Protein AF-A0A9D4DPP1-F1 (afdb_monomer)

Mean predicted aligned error: 16.01 Å

Solvent-accessible surface area (backbone atoms only — not comparable to full-atom values): 7751 Å² total; per-residue (Å²): 113,69,64,62,54,47,32,49,74,68,65,77,38,55,82,92,44,48,67,31,45,50,48,30,53,50,52,54,53,56,42,49,74,54,25,36,60,72,28,45,52,52,49,56,50,52,49,50,52,51,33,70,74,66,67,59,64,53,59,60,82,54,91,85,61,66,70,82,62,52,41,71,51,85,74,73,82,78,76,76,74,77,78,84,73,86,74,78,89,73,89,78,90,76,90,84,82,86,86,82,90,77,91,77,83,90,74,91,75,90,78,83,85,82,90,130

Sequence (116 aa):
MRLLNHLLSTNLLQRQEVEFYVAYTTMIFEFADIYEWSSVLGYDYHYRELQAEHNFKWGTFSPHMELQMLVPKRTKPVVTSAINQHHSVEDCRFSQPGGRVHLETIVVTDTLRCLC

Organism: Dreissena polymorpha (NCBI:txid45954)

pLDDT: mean 73.58, std 22.17, range [32.28, 95.75]

Foldseek 3Di:
DVVLVVCPVVVVADPVQSVLQVLQVVVLVVLVVFFDNVLSVVLVVVVVVVCVVVVDHHNDDDPPRDPVSTHTDPDDPPPPPPPPDPDDDDDDDDDDDDDDDDDDDDDDDDDDDDDD

Radius of gyration: 26.35 Å; Cα contacts (8 Å, |Δi|>4): 51; chains: 1; bounding box: 41×46×68 Å

Structure (mmCIF, N/CA/C/O backbone):
data_AF-A0A9D4DPP1-F1
#
_entry.id   AF-A0A9D4DPP1-F1
#
loop_
_atom_site.group_PDB
_atom_site.id
_atom_site.type_symbol
_atom_site.label_atom_id
_atom_site.label_alt_id
_atom_site.label_comp_id
_atom_site.label_asym_id
_atom_site.label_entity_id
_atom_site.label_seq_id
_atom_site.pdbx_PDB_ins_code
_atom_site.Cartn_x
_atom_site.Cartn_y
_atom_site.Cartn_z
_atom_site.occupancy
_atom_site.B_iso_or_equiv
_atom_site.auth_seq_id
_atom_site.auth_comp_id
_atom_site.auth_asym_id
_atom_site.auth_atom_id
_atom_site.pdbx_PDB_model_num
ATOM 1 N N . MET A 1 1 ? -14.780 -10.106 -2.329 1.00 60.84 1 MET A N 1
ATOM 2 C CA . MET A 1 1 ? -15.074 -9.614 -0.959 1.00 60.84 1 MET A CA 1
ATOM 3 C C . MET A 1 1 ? -14.927 -10.640 0.179 1.00 60.84 1 MET A C 1
ATOM 5 O O . MET A 1 1 ? -15.203 -10.288 1.317 1.00 60.84 1 MET A O 1
ATOM 9 N N . ARG A 1 2 ? -14.460 -11.883 -0.044 1.00 83.88 2 ARG A N 1
ATOM 10 C CA . ARG A 1 2 ? -14.314 -12.864 1.058 1.00 83.88 2 ARG A CA 1
ATOM 11 C C . ARG A 1 2 ? -13.234 -12.477 2.082 1.00 83.88 2 ARG A C 1
ATOM 13 O O . ARG A 1 2 ? -13.464 -12.634 3.271 1.00 83.88 2 ARG A O 1
ATOM 20 N N . LEU A 1 3 ? -12.112 -11.916 1.621 1.00 85.75 3 LEU A N 1
ATOM 21 C CA . LEU A 1 3 ? -11.009 -11.476 2.483 1.00 85.75 3 LEU A CA 1
ATOM 22 C C . LEU A 1 3 ? -11.415 -10.323 3.411 1.00 85.75 3 LEU A C 1
ATOM 24 O O . LEU A 1 3 ? -11.238 -10.428 4.614 1.00 85.75 3 LEU A O 1
ATOM 28 N N . LEU A 1 4 ? -12.032 -9.264 2.876 1.00 87.38 4 LEU A N 1
ATOM 29 C CA . LEU A 1 4 ? -12.496 -8.127 3.678 1.00 87.38 4 LEU A CA 1
ATOM 30 C C . LEU A 1 4 ? -13.487 -8.556 4.771 1.00 87.38 4 LEU A C 1
ATOM 32 O O . LEU A 1 4 ? -13.343 -8.174 5.928 1.00 87.38 4 LEU A O 1
ATOM 36 N N . ASN A 1 5 ? -14.461 -9.403 4.418 1.00 88.19 5 ASN A N 1
ATOM 37 C CA . ASN A 1 5 ? -15.408 -9.950 5.391 1.00 88.19 5 ASN A CA 1
ATOM 38 C C . ASN A 1 5 ? -14.708 -10.789 6.464 1.00 88.19 5 ASN A C 1
ATOM 40 O O . ASN A 1 5 ? -15.087 -10.717 7.630 1.00 88.19 5 ASN A O 1
ATOM 44 N N . HIS A 1 6 ? -13.682 -11.556 6.086 1.00 92.06 6 HIS A N 1
ATOM 45 C CA . HIS A 1 6 ? -12.880 -12.307 7.041 1.00 92.06 6 HIS A CA 1
ATOM 46 C C . HIS A 1 6 ? -12.156 -11.372 8.020 1.00 92.06 6 HIS A C 1
ATOM 48 O O . HIS A 1 6 ? -12.315 -11.550 9.223 1.00 92.06 6 HIS A O 1
ATOM 54 N N . LEU A 1 7 ? -11.472 -10.334 7.526 1.00 89.56 7 LEU A N 1
ATOM 55 C CA . LEU A 1 7 ? -10.755 -9.353 8.354 1.00 89.56 7 LEU A CA 1
ATOM 56 C 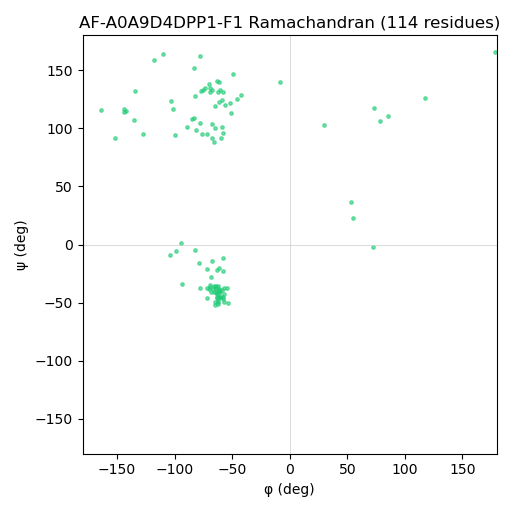C . LEU A 1 7 ? -11.673 -8.618 9.342 1.00 89.56 7 LEU A C 1
ATOM 58 O O . LEU A 1 7 ? -11.305 -8.408 10.496 1.00 89.56 7 LEU A O 1
ATOM 62 N N . LEU A 1 8 ? -12.889 -8.277 8.907 1.00 91.25 8 LEU A N 1
ATOM 63 C CA . LEU A 1 8 ? -13.909 -7.685 9.774 1.00 91.25 8 LEU A CA 1
ATOM 64 C C . LEU A 1 8 ? -14.418 -8.684 10.821 1.00 91.25 8 LEU A C 1
ATOM 66 O O . LEU A 1 8 ? -14.614 -8.319 11.976 1.00 91.25 8 LEU A O 1
ATOM 70 N N . SER A 1 9 ? -14.631 -9.945 10.434 1.00 93.31 9 SER A N 1
ATOM 71 C CA . SER A 1 9 ? -15.122 -10.984 11.351 1.00 93.31 9 SER A CA 1
ATOM 72 C C . SER A 1 9 ? -14.104 -11.372 12.426 1.00 93.31 9 SER A C 1
ATOM 74 O O . SER A 1 9 ? -14.495 -11.780 13.516 1.00 93.31 9 SER A O 1
ATOM 76 N N . THR A 1 10 ? -12.810 -11.225 12.136 1.00 93.38 10 THR A N 1
ATOM 77 C CA . THR A 1 10 ? -11.710 -11.525 13.061 1.00 93.38 10 THR A CA 1
ATOM 78 C C . THR A 1 10 ? -11.230 -10.303 13.845 1.00 93.38 10 THR A C 1
ATOM 80 O O . THR A 1 10 ? -10.308 -10.434 14.643 1.00 93.38 10 THR A O 1
ATOM 83 N N . ASN A 1 11 ? -11.849 -9.129 13.652 1.00 89.44 11 ASN A N 1
ATOM 84 C CA . ASN A 1 11 ? -11.421 -7.842 14.220 1.00 89.44 11 ASN A CA 1
ATOM 85 C C . ASN A 1 11 ? -9.964 -7.459 13.892 1.00 89.44 11 ASN A C 1
ATOM 87 O O . ASN A 1 11 ? -9.367 -6.650 14.598 1.00 89.44 11 ASN A O 1
ATOM 91 N N . LEU A 1 12 ? -9.400 -8.010 12.812 1.00 87.81 12 LEU A N 1
ATOM 92 C CA . LEU A 1 12 ? -8.088 -7.602 12.294 1.00 87.81 12 LEU A CA 1
ATOM 93 C C . LEU A 1 12 ? -8.166 -6.299 11.485 1.00 87.81 12 LEU A C 1
ATOM 95 O O . LEU A 1 12 ? -7.144 -5.677 11.223 1.00 87.81 12 LEU A O 1
ATOM 99 N N . LEU A 1 13 ? -9.373 -5.897 11.087 1.00 90.12 13 LEU A N 1
ATOM 100 C CA . LEU A 1 13 ? -9.663 -4.612 10.463 1.00 90.12 13 LEU A CA 1
ATOM 101 C C . LEU A 1 13 ? -10.908 -4.017 11.122 1.00 90.12 13 LEU A C 1
ATOM 103 O O . LEU A 1 13 ? -11.926 -4.704 11.254 1.00 90.12 13 LEU A O 1
ATOM 107 N N . GLN A 1 14 ? -10.862 -2.748 11.518 1.00 91.12 14 GLN A N 1
ATOM 108 C CA . GLN A 1 14 ? -12.030 -2.078 12.088 1.00 91.12 14 GLN A CA 1
ATOM 109 C C . GLN A 1 14 ? -12.941 -1.544 10.973 1.00 91.12 14 GLN A C 1
ATOM 111 O O . GLN A 1 14 ? -12.485 -1.185 9.890 1.00 91.12 14 GLN A O 1
ATOM 116 N N . ARG A 1 15 ? -14.255 -1.427 11.223 1.00 90.38 15 ARG A N 1
ATOM 117 C CA . ARG A 1 15 ? -15.206 -0.919 10.204 1.00 90.38 15 ARG A CA 1
ATOM 118 C C . ARG A 1 15 ? -14.841 0.469 9.681 1.00 90.38 15 ARG A C 1
ATOM 120 O O . ARG A 1 15 ? -14.990 0.728 8.495 1.00 90.38 15 ARG A O 1
ATOM 127 N N . GLN A 1 16 ? -14.346 1.332 10.563 1.00 91.94 16 GLN A N 1
ATOM 128 C CA . GLN A 1 16 ? -13.885 2.681 10.226 1.00 91.94 16 GLN A CA 1
ATOM 129 C C . GLN A 1 16 ? -12.628 2.699 9.345 1.00 91.94 16 GLN A C 1
ATOM 131 O O . GLN A 1 16 ? -12.301 3.727 8.765 1.00 91.94 16 GLN A O 1
ATOM 136 N N . GLU A 1 17 ? -11.936 1.565 9.225 1.00 89.81 17 GLU A N 1
ATOM 137 C CA . GLU A 1 17 ? -10.720 1.418 8.427 1.00 89.81 17 GLU A CA 1
ATOM 138 C C . GLU A 1 17 ? -10.974 0.800 7.054 1.00 89.81 17 GLU A C 1
ATOM 140 O O . GLU A 1 17 ? -10.062 0.733 6.235 1.00 89.81 17 GLU A O 1
ATOM 145 N N . VAL A 1 18 ? -12.205 0.363 6.776 1.00 92.31 18 VAL A N 1
ATOM 146 C CA . VAL A 1 18 ? -12.548 -0.330 5.527 1.00 92.31 18 VAL A CA 1
ATOM 147 C C . VAL A 1 18 ? -12.256 0.533 4.308 1.00 92.31 18 VAL A C 1
ATOM 149 O O . VAL A 1 18 ? -11.668 0.042 3.351 1.00 92.31 18 VAL A O 1
ATOM 152 N N . GLU A 1 19 ? -12.636 1.808 4.342 1.00 92.62 19 GLU A N 1
ATOM 153 C CA . GLU A 1 19 ? -12.396 2.734 3.232 1.00 92.62 19 GLU A CA 1
ATOM 154 C C . GLU A 1 19 ? -10.895 2.895 2.956 1.00 92.62 19 GLU A C 1
ATOM 156 O O . GLU A 1 19 ? -10.447 2.767 1.818 1.00 92.62 19 GLU A O 1
ATOM 161 N N . PHE A 1 20 ? -10.106 3.065 4.017 1.00 93.00 20 PHE A N 1
ATOM 162 C CA . PHE A 1 20 ? -8.652 3.179 3.948 1.00 93.00 20 PHE A CA 1
ATOM 163 C C . PHE A 1 20 ? -7.998 1.895 3.425 1.00 93.00 20 PHE A C 1
ATOM 165 O O . PHE A 1 20 ? -7.084 1.944 2.601 1.00 93.00 20 PHE A O 1
ATOM 172 N N . TYR A 1 21 ? -8.486 0.734 3.862 1.00 92.44 21 TYR A N 1
ATOM 173 C CA . TYR A 1 21 ? -8.003 -0.557 3.386 1.00 92.44 21 TYR A CA 1
ATOM 174 C C . TYR A 1 21 ? -8.322 -0.766 1.901 1.00 92.44 21 TYR A C 1
ATOM 176 O O . TYR A 1 21 ? -7.470 -1.232 1.147 1.00 92.44 21 TYR A O 1
ATOM 184 N N . VAL A 1 22 ? -9.516 -0.371 1.450 1.00 92.56 22 VAL A N 1
ATOM 185 C CA . VAL A 1 22 ? -9.888 -0.425 0.028 1.00 92.56 22 VAL A CA 1
ATOM 186 C C . VAL A 1 22 ? -8.997 0.499 -0.805 1.00 92.56 22 VAL A C 1
ATOM 188 O O . VAL A 1 22 ? -8.478 0.059 -1.836 1.00 92.56 22 VAL A O 1
ATOM 191 N N . ALA A 1 23 ? -8.754 1.729 -0.347 1.00 91.50 23 ALA A N 1
ATOM 192 C CA . ALA A 1 23 ? -7.844 2.662 -1.012 1.00 91.50 23 ALA A CA 1
ATOM 193 C C . ALA A 1 23 ? -6.428 2.072 -1.150 1.00 91.50 23 ALA A C 1
ATOM 195 O O . ALA A 1 23 ? -5.869 2.053 -2.245 1.00 91.50 23 ALA A O 1
ATOM 196 N N . TYR A 1 24 ? -5.894 1.488 -0.074 1.00 93.44 24 TYR A N 1
ATOM 197 C CA . TYR A 1 24 ? -4.623 0.763 -0.102 1.00 93.44 24 TYR A CA 1
ATOM 198 C C . TYR A 1 24 ? -4.616 -0.386 -1.117 1.00 93.44 24 TYR A C 1
ATOM 200 O O . TYR A 1 24 ? -3.706 -0.468 -1.939 1.00 93.44 24 TYR A O 1
ATOM 208 N N . THR A 1 25 ? -5.630 -1.258 -1.108 1.00 93.56 25 THR A N 1
ATOM 209 C CA . THR A 1 25 ? -5.670 -2.377 -2.063 1.00 93.56 25 THR A CA 1
ATOM 210 C C . THR A 1 25 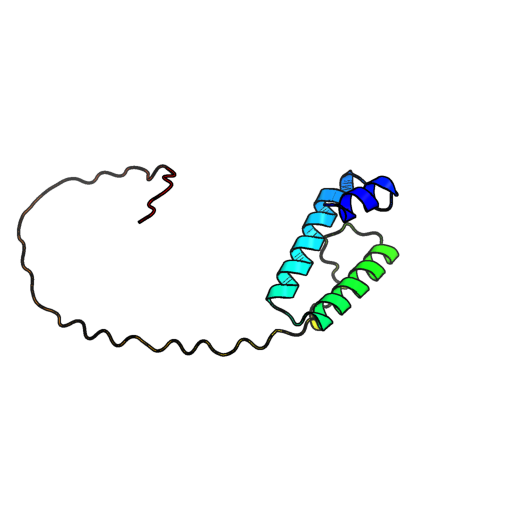? -5.739 -1.892 -3.508 1.00 93.56 25 THR A C 1
ATOM 212 O O . THR A 1 25 ? -5.104 -2.487 -4.373 1.00 93.56 25 THR A O 1
ATOM 215 N N . THR A 1 26 ? -6.449 -0.789 -3.762 1.00 93.38 26 THR A N 1
ATOM 216 C CA . THR A 1 26 ? -6.533 -0.168 -5.091 1.00 93.38 26 THR A CA 1
ATOM 217 C C . THR A 1 26 ? -5.156 0.303 -5.547 1.00 93.38 26 THR A C 1
ATOM 219 O O . THR A 1 26 ? -4.724 -0.078 -6.629 1.00 93.38 26 THR A O 1
ATOM 222 N N . MET A 1 27 ? -4.416 1.006 -4.684 1.00 92.81 27 MET A N 1
ATOM 223 C CA . MET A 1 27 ? -3.040 1.437 -4.960 1.00 92.81 27 MET A CA 1
ATOM 224 C C . MET A 1 27 ? -2.109 0.257 -5.291 1.00 92.81 27 MET A C 1
ATOM 226 O O . MET A 1 27 ? -1.322 0.335 -6.231 1.00 92.81 27 MET A O 1
ATOM 230 N N . ILE A 1 28 ? -2.207 -0.863 -4.562 1.00 94.19 28 ILE A N 1
ATOM 231 C CA . ILE A 1 28 ? -1.405 -2.065 -4.857 1.00 94.19 28 ILE A CA 1
ATOM 232 C C . ILE A 1 28 ? -1.726 -2.625 -6.252 1.00 94.19 28 ILE A C 1
ATOM 234 O O . ILE A 1 28 ? -0.811 -3.023 -6.976 1.00 94.19 28 ILE A O 1
ATOM 238 N N . PHE A 1 29 ? -2.999 -2.634 -6.660 1.00 94.00 29 PHE A N 1
ATOM 239 C CA . PHE A 1 29 ? -3.383 -3.066 -8.008 1.00 94.00 29 PHE A CA 1
ATOM 240 C C . PHE A 1 29 ? -2.946 -2.077 -9.095 1.00 94.00 29 PHE A C 1
ATOM 242 O O . PHE A 1 29 ? -2.467 -2.511 -10.138 1.00 94.00 29 PHE A O 1
ATOM 249 N N . GLU A 1 30 ? -3.015 -0.771 -8.844 1.00 93.44 30 GLU A N 1
ATOM 250 C CA . GLU A 1 30 ? -2.476 0.241 -9.763 1.00 93.44 30 GLU A CA 1
ATOM 251 C C . GLU A 1 30 ? -0.962 0.068 -9.953 1.00 93.44 30 GLU A C 1
ATOM 253 O O . GLU A 1 30 ? -0.447 0.121 -11.073 1.00 93.44 30 GLU A O 1
ATOM 258 N N . PHE A 1 31 ? -0.230 -0.226 -8.876 1.00 93.75 31 PHE A N 1
ATOM 259 C CA . PHE A 1 31 ? 1.193 -0.542 -8.974 1.00 93.75 31 PHE A CA 1
ATOM 260 C C . PHE A 1 31 ? 1.442 -1.825 -9.755 1.00 93.75 31 PHE A C 1
ATOM 262 O O . PHE A 1 31 ? 2.397 -1.887 -10.526 1.00 93.75 31 PHE A O 1
ATOM 269 N N . ALA A 1 32 ? 0.580 -2.827 -9.611 1.00 94.06 32 ALA A N 1
ATOM 270 C CA . ALA A 1 32 ? 0.688 -4.059 -10.374 1.00 94.06 32 ALA A CA 1
ATOM 271 C C . ALA A 1 32 ? 0.523 -3.860 -11.884 1.00 94.06 32 ALA A C 1
ATOM 273 O O . ALA A 1 32 ? 1.012 -4.698 -12.642 1.00 94.06 32 ALA A O 1
ATOM 274 N N . ASP A 1 33 ? -0.110 -2.779 -12.344 1.00 93.62 33 ASP A N 1
ATOM 275 C CA . ASP A 1 33 ? -0.200 -2.456 -13.769 1.00 93.62 33 ASP A CA 1
ATOM 276 C C . ASP A 1 33 ? 1.103 -1.849 -14.304 1.00 93.62 33 ASP A C 1
ATOM 278 O O . ASP A 1 33 ? 1.531 -2.205 -15.408 1.00 93.62 33 ASP A O 1
ATOM 282 N N . ILE A 1 34 ? 1.778 -1.026 -13.497 1.00 93.69 34 ILE A N 1
ATOM 283 C CA . ILE A 1 34 ? 2.942 -0.213 -13.890 1.00 93.69 34 ILE A CA 1
ATOM 284 C C . ILE A 1 34 ? 4.281 -0.916 -13.593 1.00 93.69 34 ILE A C 1
ATOM 286 O O . ILE A 1 34 ? 5.245 -0.778 -14.353 1.00 93.69 34 ILE A O 1
ATOM 290 N N . TYR A 1 35 ? 4.350 -1.692 -12.513 1.00 95.38 35 TYR A N 1
ATOM 291 C CA . TYR A 1 35 ? 5.577 -2.264 -11.956 1.00 95.38 35 TYR A CA 1
ATOM 292 C C . TYR A 1 35 ? 5.565 -3.798 -11.963 1.00 95.38 35 TYR A C 1
ATOM 294 O O . TYR A 1 35 ? 4.522 -4.446 -12.046 1.00 95.38 35 TYR A O 1
ATOM 302 N N . GLU A 1 36 ? 6.748 -4.403 -11.907 1.00 95.75 36 GLU A N 1
ATOM 303 C CA . GLU A 1 36 ? 6.920 -5.852 -11.829 1.00 95.75 36 GLU A CA 1
ATOM 304 C C . GLU A 1 36 ? 6.298 -6.396 -10.538 1.00 95.75 36 GLU A C 1
ATOM 306 O O . GLU A 1 36 ? 6.593 -5.907 -9.443 1.00 95.75 36 GLU A O 1
ATOM 311 N N . TRP A 1 37 ? 5.482 -7.449 -10.649 1.00 95.19 37 TRP A N 1
ATOM 312 C CA . TRP A 1 37 ? 4.727 -8.013 -9.521 1.00 95.19 37 TRP A CA 1
ATOM 313 C C . TRP A 1 37 ? 5.608 -8.385 -8.324 1.00 95.19 37 TRP A C 1
ATOM 315 O O . TRP A 1 37 ? 5.210 -8.171 -7.183 1.00 95.19 37 TRP A O 1
ATOM 325 N N . SER A 1 38 ? 6.816 -8.903 -8.561 1.00 95.31 38 SER A N 1
ATOM 326 C CA . SER A 1 38 ? 7.768 -9.234 -7.493 1.00 95.31 38 SER A CA 1
ATOM 327 C C . SER A 1 38 ? 8.157 -8.011 -6.658 1.00 95.31 38 SER A C 1
ATOM 329 O O . SER A 1 38 ? 8.218 -8.100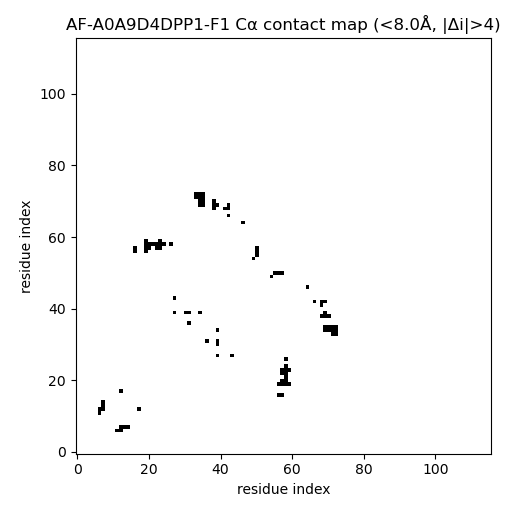 -5.434 1.00 95.31 38 SER A O 1
ATOM 331 N N . SER A 1 39 ? 8.363 -6.862 -7.305 1.00 94.56 39 SER A N 1
ATOM 332 C CA . SER A 1 39 ? 8.681 -5.603 -6.627 1.00 94.56 39 SER A CA 1
ATOM 333 C C . SER A 1 39 ? 7.476 -5.025 -5.879 1.00 94.56 39 SER A C 1
ATOM 335 O O . SER A 1 39 ? 7.622 -4.554 -4.753 1.00 94.56 39 SER A O 1
ATOM 337 N N . VAL A 1 40 ? 6.270 -5.154 -6.448 1.00 95.25 40 VAL A N 1
ATOM 338 C CA . VAL A 1 40 ? 5.013 -4.739 -5.802 1.00 95.25 40 VAL A CA 1
ATOM 339 C C . VAL A 1 40 ? 4.749 -5.553 -4.538 1.00 95.25 40 VAL A C 1
ATOM 341 O O . VAL A 1 40 ? 4.392 -4.981 -3.515 1.00 95.25 40 VAL A O 1
ATOM 344 N N . LEU A 1 41 ? 4.977 -6.870 -4.566 1.00 94.88 41 LEU A N 1
ATOM 345 C CA . LEU A 1 41 ? 4.835 -7.723 -3.380 1.00 94.88 41 LEU A CA 1
ATOM 346 C C . LEU A 1 41 ? 5.871 -7.394 -2.295 1.00 94.88 41 LEU A C 1
ATOM 348 O O . LEU A 1 41 ? 5.546 -7.447 -1.110 1.00 94.88 41 LEU A O 1
ATOM 352 N N . GLY A 1 42 ? 7.097 -7.026 -2.683 1.00 94.19 42 GLY A N 1
ATOM 353 C CA . GLY A 1 42 ? 8.110 -6.537 -1.743 1.00 94.19 42 GLY A CA 1
ATOM 354 C C . GLY A 1 42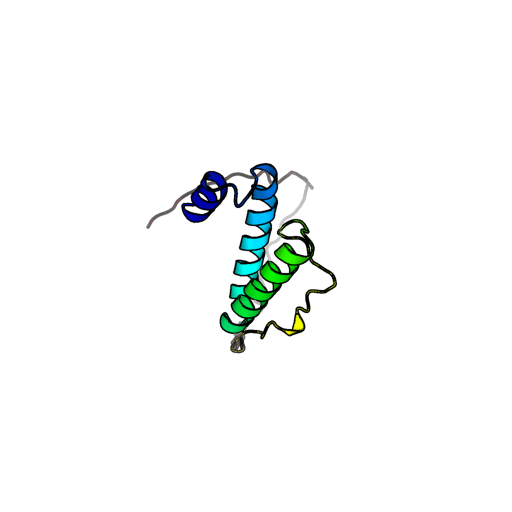 ? 7.678 -5.237 -1.061 1.00 94.19 42 GLY A C 1
ATOM 355 O O . GLY A 1 42 ? 7.733 -5.128 0.163 1.00 94.19 42 GLY A O 1
ATOM 356 N N . TYR A 1 43 ? 7.160 -4.288 -1.845 1.00 93.75 43 TYR A N 1
ATOM 357 C CA . TYR A 1 43 ? 6.576 -3.053 -1.325 1.00 93.75 43 TYR A CA 1
ATOM 358 C C . TYR A 1 43 ? 5.377 -3.322 -0.401 1.00 93.75 43 TYR A C 1
ATOM 360 O O . TYR A 1 43 ? 5.303 -2.758 0.686 1.00 93.75 43 TYR A O 1
ATOM 368 N N . ASP A 1 44 ? 4.464 -4.212 -0.796 1.00 93.69 44 ASP A N 1
ATOM 369 C CA . ASP A 1 44 ? 3.274 -4.613 -0.032 1.00 93.69 44 ASP A CA 1
ATOM 370 C C . ASP A 1 44 ? 3.621 -5.260 1.320 1.00 93.69 44 ASP A C 1
ATOM 372 O O . ASP A 1 44 ? 2.956 -5.036 2.334 1.00 93.69 44 ASP A O 1
ATOM 376 N N . TYR A 1 45 ? 4.675 -6.075 1.355 1.00 93.44 45 TYR A N 1
ATOM 377 C CA . TYR A 1 45 ? 5.192 -6.647 2.593 1.00 93.44 45 TYR A CA 1
ATOM 378 C C . TYR A 1 45 ? 5.736 -5.552 3.520 1.00 93.44 45 TYR A C 1
ATOM 380 O O . TYR A 1 45 ? 5.276 -5.433 4.657 1.00 93.44 45 TYR A O 1
ATOM 388 N N . HIS A 1 46 ? 6.618 -4.691 3.007 1.00 92.00 46 HIS A N 1
ATOM 389 C CA . HIS A 1 46 ? 7.222 -3.620 3.797 1.00 92.00 46 HIS A CA 1
ATOM 390 C C . HIS A 1 46 ? 6.193 -2.580 4.279 1.00 92.00 46 HIS A C 1
ATOM 392 O O . HIS A 1 46 ? 6.269 -2.111 5.414 1.00 92.00 46 HIS A O 1
ATOM 398 N N . TYR A 1 47 ? 5.175 -2.273 3.461 1.00 92.62 47 TYR A N 1
ATOM 399 C CA . TYR A 1 47 ? 4.037 -1.432 3.853 1.00 92.62 47 TYR A CA 1
ATOM 400 C C . TYR A 1 47 ? 3.383 -1.957 5.124 1.00 92.62 47 TYR A C 1
ATOM 402 O O . TYR A 1 47 ? 3.148 -1.198 6.060 1.00 92.62 47 TYR A O 1
ATOM 410 N N . ARG A 1 48 ? 3.069 -3.256 5.150 1.00 91.38 48 ARG A N 1
ATOM 411 C CA . ARG A 1 48 ? 2.349 -3.884 6.262 1.00 91.38 48 ARG A CA 1
ATOM 412 C C . ARG A 1 48 ? 3.197 -3.963 7.524 1.00 91.38 48 ARG A C 1
ATOM 414 O O . ARG A 1 48 ? 2.645 -3.785 8.604 1.00 91.38 48 ARG A O 1
ATOM 421 N N . GLU A 1 49 ? 4.506 -4.168 7.398 1.00 92.25 49 GLU A N 1
ATOM 422 C CA . GLU A 1 49 ? 5.426 -4.087 8.539 1.00 92.25 49 GLU A CA 1
ATOM 423 C C . GLU A 1 49 ? 5.438 -2.679 9.145 1.00 92.25 49 GLU A C 1
ATOM 425 O O . GLU A 1 49 ? 5.182 -2.530 10.338 1.00 92.25 49 GLU A O 1
ATOM 430 N N . LEU A 1 50 ? 5.623 -1.641 8.323 1.00 90.81 50 LEU A N 1
ATOM 431 C CA . LEU A 1 50 ? 5.606 -0.251 8.791 1.00 90.81 50 LEU A CA 1
ATOM 432 C C . LEU A 1 50 ? 4.236 0.160 9.343 1.00 90.81 50 LEU A C 1
ATOM 434 O O . LEU A 1 50 ? 4.157 0.912 10.315 1.00 90.81 50 LEU A O 1
ATOM 438 N N . GLN A 1 51 ? 3.149 -0.318 8.733 1.00 90.56 51 GLN A N 1
ATOM 439 C CA . GLN A 1 51 ? 1.793 -0.072 9.215 1.00 90.56 51 GLN A CA 1
ATOM 440 C C . GLN A 1 51 ? 1.597 -0.703 10.597 1.00 90.56 51 GLN A C 1
ATOM 442 O O . GLN A 1 51 ? 1.047 -0.044 11.474 1.00 90.56 51 GLN A O 1
ATOM 447 N N . ALA A 1 52 ? 2.104 -1.917 10.824 1.00 89.75 52 ALA A N 1
ATOM 448 C CA . ALA A 1 52 ? 2.048 -2.575 12.126 1.00 89.75 52 ALA A CA 1
ATOM 449 C C . ALA A 1 52 ? 2.949 -1.896 13.176 1.00 89.75 52 ALA A C 1
ATOM 451 O O . ALA A 1 52 ? 2.566 -1.813 14.342 1.00 89.75 52 ALA A O 1
ATOM 452 N N . GLU A 1 53 ? 4.119 -1.392 12.776 1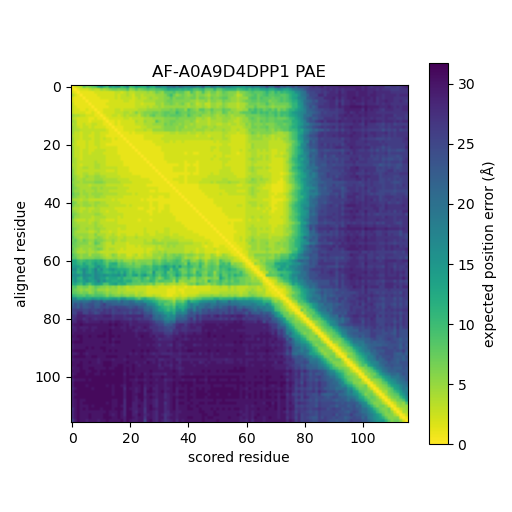.00 90.94 53 GLU A N 1
ATOM 453 C CA . GLU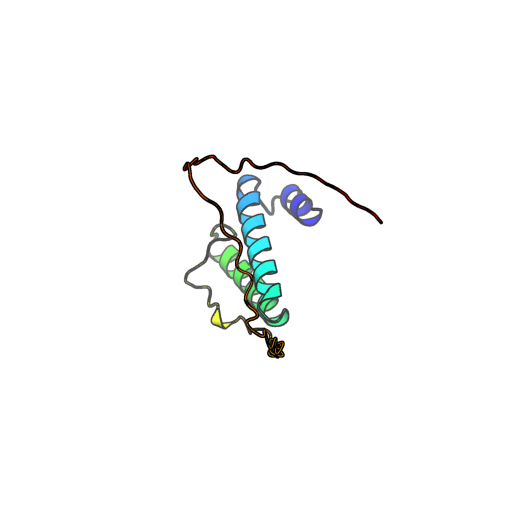 A 1 53 ? 5.069 -0.712 13.667 1.00 90.94 53 GLU A CA 1
ATOM 454 C C . GLU A 1 53 ? 4.575 0.676 14.100 1.00 90.94 53 GLU A C 1
ATOM 456 O O . GLU A 1 53 ? 4.625 1.029 15.280 1.00 90.94 53 GLU A O 1
ATOM 461 N N . HIS A 1 54 ? 4.082 1.472 13.151 1.00 89.44 54 HIS A N 1
ATOM 462 C CA . HIS A 1 54 ? 3.743 2.880 13.375 1.00 89.44 54 HIS A CA 1
ATOM 463 C C . HIS A 1 54 ? 2.239 3.144 13.505 1.00 89.44 54 HIS A C 1
ATOM 465 O O . HIS A 1 54 ? 1.838 4.258 13.844 1.00 89.44 54 HIS A O 1
ATOM 471 N N . ASN A 1 55 ? 1.404 2.141 13.232 1.00 88.00 55 ASN A N 1
ATOM 472 C CA . ASN A 1 55 ? -0.052 2.186 13.354 1.00 88.00 55 ASN A CA 1
ATOM 473 C C . ASN A 1 55 ? -0.712 3.358 12.597 1.00 88.00 55 ASN A C 1
ATOM 475 O O . ASN A 1 55 ? -1.685 3.958 13.063 1.00 88.00 55 ASN A O 1
ATOM 479 N N . PHE A 1 56 ? -0.172 3.714 11.427 1.00 89.94 56 PHE A N 1
ATOM 480 C CA . PHE A 1 56 ? -0.792 4.708 10.552 1.00 89.94 56 PHE A CA 1
ATOM 481 C C . PHE A 1 56 ? -1.968 4.103 9.770 1.00 89.94 56 PHE A C 1
ATOM 483 O O . PHE A 1 56 ? -2.114 2.885 9.646 1.00 89.94 56 PHE A O 1
ATOM 490 N N . LYS A 1 57 ? -2.830 4.970 9.230 1.00 89.75 57 LYS A N 1
ATOM 491 C CA . LYS A 1 57 ? -4.016 4.552 8.472 1.00 89.75 57 LYS A CA 1
ATOM 492 C C . LYS A 1 57 ? -3.626 3.935 7.131 1.00 89.75 57 LYS A C 1
ATOM 494 O O . LYS A 1 57 ? -2.813 4.510 6.408 1.00 89.75 57 LYS A O 1
ATOM 499 N N . TRP A 1 58 ? -4.285 2.844 6.749 1.00 90.44 58 TRP A N 1
ATOM 500 C CA . TRP A 1 58 ? -4.168 2.263 5.410 1.00 90.44 58 TRP A CA 1
ATOM 501 C C . TRP A 1 58 ? -4.338 3.314 4.299 1.00 90.44 58 TRP A C 1
ATOM 503 O O . TRP A 1 58 ? -5.051 4.305 4.447 1.00 90.44 58 TRP A O 1
ATOM 513 N N . GLY A 1 59 ? -3.634 3.132 3.189 1.00 86.06 59 GLY A N 1
ATOM 514 C CA . GLY A 1 59 ? -3.658 4.049 2.047 1.00 86.06 59 GLY A CA 1
ATOM 515 C C . GLY A 1 59 ? -2.931 5.373 2.294 1.00 86.06 59 GLY A C 1
ATOM 516 O O . GLY A 1 59 ? -2.818 6.183 1.380 1.00 86.06 59 GLY A O 1
ATOM 517 N N . THR A 1 60 ? -2.396 5.601 3.498 1.00 86.69 60 THR A N 1
ATOM 518 C CA . THR A 1 60 ? -1.539 6.760 3.754 1.00 86.69 60 THR A CA 1
ATOM 519 C C . THR A 1 60 ? -0.173 6.515 3.139 1.00 86.69 60 THR A C 1
ATOM 521 O O . THR A 1 60 ? 0.425 5.454 3.335 1.00 86.69 60 THR A O 1
ATOM 524 N N . PHE A 1 61 ? 0.325 7.517 2.420 1.00 78.50 61 PHE A N 1
ATOM 525 C CA . PHE A 1 61 ? 1.693 7.528 1.934 1.00 78.50 61 PHE A CA 1
ATOM 526 C C . PHE A 1 61 ? 2.614 7.907 3.095 1.00 78.50 61 PHE A C 1
ATOM 528 O O . PHE A 1 61 ? 2.642 9.063 3.522 1.00 78.50 61 PHE A O 1
ATOM 535 N N . SER A 1 62 ? 3.320 6.927 3.659 1.00 70.38 62 SER A N 1
ATOM 536 C CA . SER A 1 62 ? 4.318 7.219 4.687 1.00 70.38 62 SER A CA 1
ATOM 537 C C . SER A 1 62 ? 5.552 7.844 4.023 1.00 70.38 62 SER A C 1
ATOM 539 O O . SER A 1 62 ? 6.014 7.320 3.009 1.00 70.38 62 SER A O 1
ATOM 541 N N . PRO A 1 63 ? 6.128 8.928 4.576 1.00 68.00 63 PRO A N 1
ATOM 542 C CA . PRO A 1 63 ? 7.367 9.522 4.066 1.00 68.00 63 PRO A CA 1
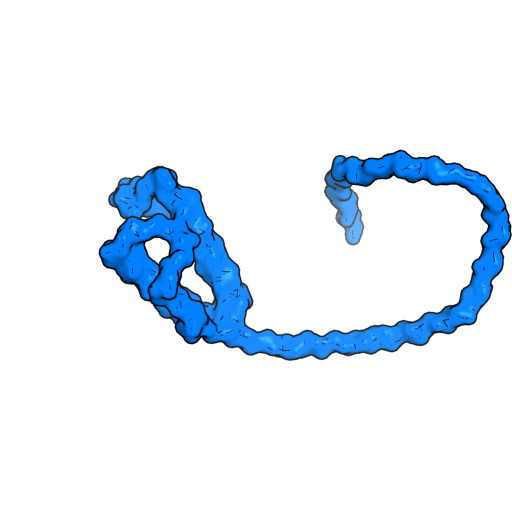ATOM 543 C C . PRO A 1 63 ? 8.541 8.536 4.036 1.00 68.00 63 PRO A C 1
ATOM 545 O O . PRO A 1 63 ? 9.485 8.726 3.278 1.00 68.00 63 PRO A O 1
ATOM 548 N N . HIS A 1 64 ? 8.471 7.489 4.863 1.00 66.69 64 HIS A N 1
ATOM 549 C CA . HIS A 1 64 ? 9.461 6.418 4.936 1.00 66.69 64 HIS A CA 1
ATOM 550 C C . HIS A 1 64 ? 9.270 5.343 3.859 1.00 66.69 64 HIS A C 1
ATOM 552 O O . HIS A 1 64 ? 10.084 4.431 3.761 1.00 66.69 64 HIS A O 1
ATOM 558 N N . MET A 1 65 ? 8.210 5.420 3.049 1.00 74.94 65 MET A N 1
ATOM 559 C CA . MET A 1 65 ? 8.027 4.496 1.939 1.00 74.94 65 MET A CA 1
ATOM 560 C C . MET A 1 65 ? 8.779 4.956 0.709 1.00 74.94 65 MET A C 1
ATOM 562 O O . MET A 1 65 ? 8.384 5.879 -0.004 1.00 74.94 65 MET A O 1
ATOM 566 N N . GLU A 1 66 ? 9.847 4.234 0.419 1.00 71.69 66 GLU A N 1
ATOM 567 C CA . GLU A 1 66 ? 10.628 4.454 -0.778 1.00 71.69 66 GLU A CA 1
ATOM 568 C C . GLU A 1 66 ? 9.987 3.723 -1.963 1.00 71.69 66 GLU A C 1
ATOM 570 O O . GLU A 1 66 ? 10.070 2.502 -2.103 1.00 71.69 66 GLU A O 1
ATOM 575 N N . LEU A 1 67 ? 9.402 4.492 -2.889 1.00 74.81 67 LEU A N 1
ATOM 576 C CA . LEU A 1 67 ? 9.003 3.992 -4.216 1.00 74.81 67 LEU A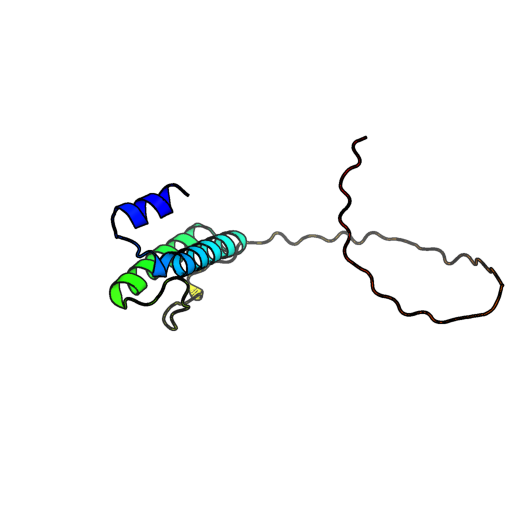 CA 1
ATOM 577 C C . LEU A 1 67 ? 10.183 3.411 -5.013 1.00 74.81 67 LEU A C 1
ATOM 579 O O . LEU A 1 67 ? 9.971 2.752 -6.025 1.00 74.81 67 LEU A O 1
ATOM 583 N N . GLN A 1 68 ? 11.419 3.627 -4.555 1.00 73.44 68 GLN A N 1
ATOM 584 C CA . GLN A 1 68 ? 12.640 3.095 -5.158 1.00 73.44 68 GLN A CA 1
ATOM 585 C C . GLN A 1 68 ? 12.680 1.559 -5.177 1.00 73.44 68 GLN A C 1
ATOM 587 O O . GLN A 1 68 ? 13.402 0.984 -5.989 1.00 73.44 68 GLN A O 1
ATOM 592 N N . MET A 1 69 ? 11.885 0.888 -4.334 1.00 81.62 69 MET A N 1
ATOM 593 C CA . MET A 1 69 ? 11.749 -0.572 -4.365 1.00 81.62 69 MET A CA 1
ATOM 594 C C . MET A 1 69 ? 10.967 -1.083 -5.583 1.00 81.62 69 MET A C 1
ATOM 596 O O . MET A 1 69 ? 11.091 -2.258 -5.929 1.00 81.62 69 MET A O 1
ATOM 600 N N . LEU A 1 70 ? 10.145 -0.241 -6.220 1.00 90.88 70 LEU A N 1
ATOM 601 C CA . LEU A 1 70 ? 9.300 -0.642 -7.341 1.00 90.88 70 LEU A CA 1
ATOM 602 C C . LEU A 1 70 ? 10.094 -0.642 -8.650 1.00 90.88 70 LEU A C 1
ATOM 604 O O . LEU A 1 70 ? 10.713 0.351 -9.032 1.00 90.88 70 LEU A O 1
ATOM 608 N N . VAL A 1 71 ? 10.039 -1.760 -9.372 1.00 93.12 71 VAL A N 1
ATOM 609 C CA . VAL A 1 71 ? 10.750 -1.946 -10.642 1.00 93.12 71 VAL A CA 1
ATOM 610 C C . VAL A 1 71 ? 9.761 -1.755 -11.791 1.00 93.12 71 VAL A C 1
ATOM 612 O O . VAL A 1 71 ? 8.816 -2.535 -11.888 1.00 93.12 71 VAL A O 1
ATOM 615 N N . PRO A 1 72 ? 9.922 -0.746 -12.669 1.00 93.62 72 PRO A N 1
ATOM 616 C CA . PRO A 1 72 ? 8.991 -0.520 -13.774 1.00 93.62 72 PRO A CA 1
ATOM 617 C C . PRO A 1 72 ? 8.942 -1.710 -14.731 1.00 93.62 72 PRO A C 1
ATOM 619 O O . PRO A 1 72 ? 9.988 -2.262 -15.094 1.00 93.62 72 PRO A O 1
ATOM 622 N N . LYS A 1 73 ? 7.744 -2.066 -15.208 1.00 94.50 73 LYS A N 1
ATOM 623 C CA . LYS A 1 73 ? 7.621 -3.031 -16.304 1.00 94.50 73 LYS A CA 1
ATOM 624 C C . LYS A 1 73 ? 8.281 -2.463 -17.552 1.00 94.50 73 LYS A C 1
ATOM 626 O O . LYS A 1 73 ? 8.123 -1.289 -17.890 1.00 94.50 73 LYS A O 1
ATOM 631 N N . ARG A 1 74 ? 8.970 -3.319 -18.303 1.00 84.94 74 ARG A N 1
ATOM 632 C CA . ARG A 1 74 ? 9.470 -2.949 -19.632 1.00 84.94 74 ARG A CA 1
ATOM 633 C C . ARG A 1 74 ? 8.290 -2.856 -20.597 1.00 84.94 74 ARG A C 1
ATOM 635 O O . ARG A 1 74 ? 7.874 -3.863 -21.170 1.00 84.94 74 ARG A O 1
ATOM 642 N N . THR A 1 75 ? 7.750 -1.659 -20.801 1.00 76.19 75 THR A N 1
ATOM 643 C CA . THR A 1 75 ? 6.827 -1.417 -21.910 1.00 76.19 75 THR A CA 1
ATOM 644 C C . THR A 1 75 ? 7.596 -1.606 -23.214 1.00 76.19 75 THR A C 1
ATOM 646 O O . THR A 1 75 ? 8.605 -0.952 -23.475 1.00 76.19 75 THR A O 1
ATOM 649 N N . LYS A 1 76 ? 7.157 -2.560 -24.044 1.00 63.41 76 LYS A N 1
ATOM 650 C CA . LYS A 1 76 ? 7.652 -2.632 -25.421 1.00 63.41 76 LYS A CA 1
ATOM 651 C C . LYS A 1 76 ? 7.268 -1.310 -26.091 1.00 63.41 76 LYS A C 1
ATOM 653 O O . LYS A 1 76 ? 6.114 -0.904 -25.935 1.00 63.41 76 LYS A O 1
ATOM 658 N N . PRO A 1 77 ? 8.184 -0.634 -26.804 1.00 61.88 77 PRO A N 1
ATOM 659 C CA . PRO A 1 77 ? 7.828 0.579 -27.516 1.00 61.88 77 PRO A CA 1
ATOM 660 C C . PRO A 1 77 ? 6.683 0.241 -28.467 1.00 61.88 77 PRO A C 1
ATOM 662 O O . PRO A 1 77 ? 6.809 -0.643 -29.318 1.00 61.88 77 PRO A O 1
ATOM 665 N N . VAL A 1 78 ? 5.548 0.912 -28.284 1.00 67.69 78 VAL A N 1
ATOM 666 C CA . VAL A 1 78 ? 4.478 0.914 -29.273 1.00 67.69 78 VAL A CA 1
ATOM 667 C C . VAL A 1 78 ? 5.077 1.608 -30.486 1.00 67.69 78 VAL A C 1
ATOM 669 O O . VAL A 1 78 ? 5.236 2.826 -30.504 1.00 67.69 78 VAL A O 1
ATOM 672 N N . VAL A 1 79 ? 5.505 0.821 -31.473 1.00 65.06 79 VAL A N 1
ATOM 673 C CA . VAL A 1 79 ? 5.835 1.344 -32.793 1.00 65.06 79 VAL A CA 1
ATOM 674 C C . VAL A 1 79 ? 4.510 1.808 -33.373 1.00 65.06 79 VAL A C 1
ATOM 676 O O . VAL A 1 79 ? 3.758 1.026 -33.950 1.00 65.06 79 VAL A O 1
ATOM 679 N N . THR A 1 80 ? 4.190 3.079 -33.153 1.00 56.41 80 THR A N 1
ATOM 680 C CA . THR A 1 80 ? 3.123 3.768 -33.863 1.00 56.41 80 THR A CA 1
ATOM 681 C C . THR A 1 80 ? 3.574 3.837 -35.313 1.00 56.41 80 THR A C 1
ATOM 683 O O . THR A 1 80 ? 4.285 4.755 -35.717 1.00 56.41 80 THR A O 1
ATOM 686 N N . SER A 1 81 ? 3.250 2.807 -36.094 1.00 54.22 81 SER A N 1
ATOM 687 C CA . SER A 1 81 ? 3.355 2.865 -37.543 1.00 54.22 81 SER A CA 1
ATOM 688 C C . SER A 1 81 ? 2.464 4.018 -37.985 1.00 54.22 81 SER A C 1
ATOM 690 O O . SER A 1 81 ? 1.240 3.905 -37.971 1.00 54.22 81 SER A O 1
ATOM 692 N N . ALA A 1 82 ? 3.087 5.157 -38.282 1.00 56.19 82 ALA A N 1
ATOM 693 C CA . ALA A 1 82 ? 2.427 6.310 -38.855 1.00 56.19 82 ALA A CA 1
ATOM 694 C C . ALA A 1 82 ? 1.638 5.836 -40.079 1.00 56.19 82 ALA A C 1
ATOM 696 O O . ALA A 1 82 ? 2.210 5.362 -41.062 1.00 56.19 82 ALA A O 1
ATOM 697 N N . ILE A 1 83 ? 0.312 5.913 -39.994 1.00 53.84 83 ILE A N 1
ATOM 698 C CA . ILE A 1 83 ? -0.549 5.735 -41.152 1.00 53.84 83 ILE A CA 1
ATOM 699 C C . ILE A 1 83 ? -0.263 6.943 -42.046 1.00 53.84 83 ILE A C 1
ATOM 701 O O . ILE A 1 83 ? -0.686 8.058 -41.751 1.00 53.84 83 ILE A O 1
ATOM 705 N N . ASN A 1 84 ? 0.498 6.716 -43.117 1.00 52.47 84 ASN A N 1
ATOM 706 C CA . ASN A 1 84 ? 0.594 7.622 -44.254 1.00 52.47 84 ASN A CA 1
ATOM 707 C C . ASN A 1 84 ? -0.816 7.820 -44.822 1.00 52.47 84 ASN A C 1
ATOM 709 O O . ASN A 1 84 ? -1.283 7.016 -45.627 1.00 52.47 84 ASN A O 1
ATOM 713 N N . GLN A 1 85 ? -1.496 8.886 -44.413 1.00 48.97 85 GLN A N 1
ATOM 714 C CA . GLN A 1 85 ? -2.632 9.410 -45.156 1.00 48.97 85 GLN A CA 1
ATOM 715 C C . GLN A 1 85 ? -2.151 10.596 -45.984 1.00 48.97 85 GLN A C 1
ATOM 717 O O . GLN A 1 85 ? -2.086 11.736 -45.531 1.00 48.97 85 GLN A O 1
ATOM 722 N N . HIS A 1 86 ? -1.799 10.283 -47.230 1.00 49.56 86 HIS A N 1
ATOM 723 C CA . HIS A 1 86 ? -1.834 11.219 -48.343 1.00 49.56 86 HIS A CA 1
ATOM 724 C C . HIS A 1 86 ? -3.290 11.695 -48.491 1.00 49.56 86 HIS A C 1
ATOM 726 O O . HIS A 1 86 ? -4.092 11.045 -49.157 1.00 49.56 86 HIS A O 1
ATOM 732 N N . HIS A 1 87 ? -3.663 12.796 -47.840 1.00 42.78 87 HIS A N 1
ATOM 733 C CA . HIS A 1 87 ? -4.900 13.498 -48.173 1.00 42.78 87 HIS A CA 1
ATOM 734 C C . HIS A 1 87 ? -4.578 14.528 -49.255 1.00 42.78 87 HIS A C 1
ATOM 736 O O . HIS A 1 87 ? -4.001 15.583 -48.992 1.00 42.78 87 HIS A O 1
ATOM 742 N N . SER A 1 88 ? -4.912 14.161 -50.492 1.00 37.66 88 SER A N 1
ATOM 743 C CA . SER A 1 88 ? -5.016 15.087 -51.614 1.00 37.66 88 SER A CA 1
ATOM 744 C C . SER A 1 88 ? -6.065 16.141 -51.259 1.00 37.66 88 SER A C 1
ATOM 746 O O . SER A 1 88 ? -7.192 15.802 -50.898 1.00 37.66 88 SER A O 1
ATOM 748 N N . VAL A 1 89 ? -5.677 17.413 -51.307 1.00 43.12 89 VAL A N 1
ATOM 749 C CA . VAL A 1 89 ? -6.595 18.545 -51.180 1.00 43.12 89 VAL A CA 1
ATOM 750 C C . VAL A 1 89 ? -7.312 18.665 -52.520 1.00 43.12 89 VAL A C 1
ATOM 752 O O . VAL A 1 89 ? -6.770 19.248 -53.454 1.00 43.12 89 VAL A O 1
ATOM 755 N N . GLU A 1 90 ? -8.498 18.072 -52.634 1.00 45.59 90 GLU A N 1
ATOM 756 C CA . GLU A 1 90 ? -9.422 18.390 -53.720 1.00 45.59 90 GLU A CA 1
ATOM 757 C C . GLU A 1 90 ? -10.539 19.293 -53.202 1.00 45.59 90 GLU A C 1
ATOM 759 O O . GLU A 1 90 ? -11.239 18.998 -52.230 1.00 45.59 90 GLU A O 1
ATOM 764 N N . ASP A 1 91 ? -10.632 20.438 -53.874 1.00 41.25 91 ASP A N 1
ATOM 765 C CA . ASP A 1 91 ?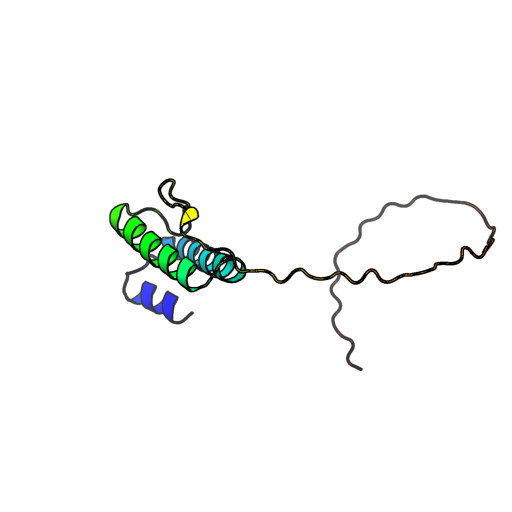 -11.632 21.482 -53.746 1.00 41.25 91 ASP A CA 1
ATOM 766 C C . ASP A 1 91 ? -13.060 20.926 -53.702 1.00 41.25 91 ASP A C 1
ATOM 768 O O . ASP A 1 91 ? -13.544 20.307 -54.649 1.00 41.25 91 ASP A O 1
ATOM 772 N N . CYS A 1 92 ? -13.800 21.281 -52.655 1.00 34.66 92 CYS A N 1
ATOM 773 C CA . CYS A 1 92 ? -15.256 21.328 -52.712 1.00 34.66 92 CYS A CA 1
ATOM 774 C C . CYS A 1 92 ? -15.729 22.700 -52.233 1.00 34.66 92 CYS A C 1
ATOM 776 O O . CYS A 1 92 ? -15.901 22.963 -51.043 1.00 34.66 92 CYS A O 1
ATOM 778 N N . ARG A 1 93 ? -15.951 23.589 -53.210 1.00 37.16 93 ARG A N 1
ATOM 779 C CA . ARG A 1 93 ? -16.794 24.779 -53.063 1.00 37.16 93 ARG A CA 1
ATOM 780 C C . ARG A 1 93 ? -18.220 24.336 -52.746 1.00 37.16 93 ARG A C 1
ATOM 782 O O . ARG A 1 93 ? -18.856 23.692 -53.574 1.00 37.16 93 ARG A O 1
ATOM 789 N N . PHE A 1 94 ? -18.763 24.799 -51.627 1.00 37.59 94 PHE A N 1
ATOM 790 C CA . PHE A 1 94 ? -20.205 24.954 -51.477 1.00 37.59 94 PHE A CA 1
ATOM 791 C C . PHE A 1 94 ? -20.489 26.307 -50.824 1.00 37.59 94 PHE A C 1
ATOM 793 O O . PHE A 1 94 ? -20.191 26.544 -49.656 1.00 37.59 94 PHE A O 1
ATOM 800 N N . SER A 1 95 ? -21.001 27.235 -51.627 1.00 42.12 95 SER A N 1
ATOM 801 C CA . SER A 1 95 ? -21.568 28.493 -51.156 1.00 42.12 95 SER A CA 1
ATOM 802 C C . SER A 1 95 ? -22.957 28.224 -50.588 1.00 42.12 95 SER A C 1
ATOM 804 O O . SER A 1 95 ? -23.749 27.607 -51.291 1.00 42.12 95 SER A O 1
ATOM 806 N N . GLN A 1 96 ? -23.270 28.734 -49.391 1.00 46.31 96 GLN A N 1
ATOM 807 C CA . GLN A 1 96 ? -24.447 29.582 -49.120 1.00 46.31 96 GLN A CA 1
ATOM 808 C C . GLN A 1 96 ? -24.563 29.990 -47.626 1.00 46.31 96 GLN A C 1
ATOM 810 O O . GLN A 1 96 ? -23.786 29.504 -46.807 1.00 46.31 96 GLN A O 1
ATOM 815 N N . PRO A 1 97 ? -25.411 30.991 -47.291 1.00 42.22 97 PRO A N 1
ATOM 816 C CA . PRO A 1 97 ? -25.071 32.061 -46.358 1.00 42.22 97 PRO A CA 1
ATOM 817 C C . PRO A 1 97 ? -25.822 32.003 -45.018 1.00 42.22 97 PRO A C 1
ATOM 819 O O . PRO A 1 97 ? -26.905 31.446 -44.917 1.00 42.22 97 PRO A O 1
ATOM 822 N N . GLY A 1 98 ? -25.296 32.745 -44.041 1.00 34.47 98 GLY A N 1
ATOM 823 C CA . GLY A 1 98 ? -26.112 33.492 -43.085 1.00 34.47 98 GLY A CA 1
ATOM 824 C C . GLY A 1 98 ? -26.753 32.722 -41.926 1.00 34.47 98 GLY A C 1
ATOM 825 O O . GLY A 1 98 ? -27.846 32.189 -42.049 1.00 34.47 98 GLY A O 1
ATOM 826 N N . GLY A 1 99 ? -26.185 32.914 -40.733 1.00 32.28 99 GLY A N 1
ATOM 827 C CA . GLY A 1 99 ? -27.005 33.310 -39.587 1.00 32.28 99 GLY A CA 1
ATOM 828 C C . GLY A 1 99 ? -27.089 32.355 -38.393 1.00 32.28 99 GLY A C 1
ATOM 829 O O . GLY A 1 99 ? -27.584 31.243 -38.490 1.00 32.28 99 GLY A O 1
ATOM 830 N N . ARG A 1 100 ? -26.767 32.955 -37.239 1.00 35.81 100 ARG A N 1
ATOM 831 C CA . ARG A 1 100 ? -27.162 32.649 -35.852 1.00 35.81 100 ARG A CA 1
ATOM 832 C C . ARG A 1 100 ? -26.371 31.613 -35.047 1.00 35.81 100 ARG A C 1
ATOM 834 O O . ARG A 1 100 ? -26.472 30.407 -35.197 1.00 35.81 100 ARG A O 1
ATOM 841 N N . VAL A 1 101 ? -25.685 32.201 -34.069 1.00 44.75 101 VAL A N 1
ATOM 842 C CA . VAL A 1 101 ? -25.166 31.642 -32.826 1.00 44.75 101 VAL A CA 1
ATOM 843 C C . VAL A 1 101 ? -26.310 31.047 -31.994 1.00 44.75 101 VAL A C 1
ATOM 845 O O . VAL A 1 101 ? -27.302 31.734 -31.733 1.00 44.75 101 VAL A O 1
ATOM 848 N N . HIS A 1 102 ? -26.140 29.816 -31.515 1.00 36.41 102 HIS A N 1
ATOM 849 C CA . HIS A 1 102 ? -26.835 29.322 -30.329 1.00 36.41 102 HIS A CA 1
ATOM 850 C C . HIS A 1 102 ? -25.883 28.434 -29.521 1.00 36.41 102 HIS A C 1
ATOM 852 O O . HIS A 1 102 ? -25.415 27.407 -30.005 1.00 36.41 102 HIS A O 1
ATOM 858 N N . LEU A 1 103 ? -25.554 28.891 -28.309 1.00 47.19 103 LEU A N 1
ATOM 859 C CA . LEU A 1 103 ? -25.081 28.030 -27.230 1.00 47.19 103 LEU A CA 1
ATOM 860 C C . LEU A 1 103 ? -26.257 27.148 -26.814 1.00 47.19 103 LEU A C 1
ATOM 862 O O . LEU A 1 103 ? -27.312 27.707 -26.546 1.00 47.19 103 LEU A O 1
ATOM 866 N N . GLU A 1 104 ? -26.049 25.842 -26.658 1.00 37.09 104 GLU A N 1
ATOM 867 C CA . GLU A 1 104 ? -26.719 25.060 -25.613 1.00 37.09 104 GLU A CA 1
ATOM 868 C C . GLU A 1 104 ? -26.026 23.700 -25.404 1.00 37.09 104 GLU A C 1
ATOM 870 O O . GLU A 1 104 ? -25.919 22.868 -26.298 1.00 37.09 104 GLU A O 1
ATOM 875 N N . THR A 1 105 ? -25.477 23.549 -24.197 1.00 39.00 105 THR A N 1
ATOM 876 C CA . THR A 1 105 ? -25.556 22.380 -23.310 1.00 39.00 105 THR A CA 1
ATOM 877 C C . THR A 1 105 ? -25.693 20.999 -23.964 1.00 39.00 105 THR A C 1
ATOM 879 O O . THR A 1 105 ? -26.794 20.562 -24.287 1.00 39.00 105 THR A O 1
ATOM 882 N N . ILE A 1 106 ? -24.600 20.229 -24.018 1.00 40.69 106 ILE A N 1
ATOM 883 C CA . ILE A 1 106 ? -24.705 18.775 -24.214 1.00 40.69 106 ILE A CA 1
ATOM 884 C C . ILE A 1 106 ? -25.010 18.141 -22.857 1.00 40.69 106 ILE A C 1
ATOM 886 O O . ILE A 1 106 ? -24.139 17.957 -22.006 1.00 40.69 106 ILE A O 1
ATOM 890 N N . VAL A 1 107 ? -26.295 17.859 -22.668 1.00 42.44 107 VAL A N 1
ATOM 891 C CA . VAL A 1 107 ? -26.838 16.996 -21.622 1.00 42.44 107 VAL A CA 1
ATOM 892 C C . VAL A 1 107 ? -26.424 15.553 -21.916 1.00 42.44 107 VAL A C 1
ATOM 894 O O . VAL A 1 107 ? -26.533 15.069 -23.041 1.00 42.44 107 VAL A O 1
ATOM 897 N N . VAL A 1 108 ? -25.967 14.868 -20.871 1.00 47.34 108 VAL A N 1
ATOM 898 C CA . VAL A 1 108 ? -25.762 13.418 -20.808 1.00 47.34 108 VAL A CA 1
ATOM 899 C C . VAL A 1 108 ? -27.038 12.695 -21.239 1.00 47.34 108 VAL A C 1
ATOM 901 O O . VAL A 1 108 ? -28.061 12.847 -20.582 1.00 47.34 108 VAL A O 1
ATOM 904 N N . THR A 1 109 ? -26.978 11.847 -22.267 1.00 45.41 109 THR A N 1
ATOM 905 C CA . THR A 1 109 ? -27.891 10.697 -22.358 1.00 45.41 109 THR A CA 1
ATOM 906 C C . THR A 1 109 ? -27.201 9.477 -22.955 1.00 45.41 109 THR A C 1
ATOM 908 O O . THR A 1 109 ? -26.740 9.448 -24.090 1.00 45.41 109 THR A O 1
ATOM 911 N N . ASP A 1 110 ? -27.147 8.477 -22.088 1.00 43.16 110 ASP A N 1
ATOM 912 C CA . ASP A 1 110 ? -27.012 7.048 -22.302 1.00 43.16 110 ASP A CA 1
ATOM 913 C C . ASP A 1 110 ? -27.887 6.550 -23.469 1.00 43.16 110 ASP A C 1
ATOM 915 O O . ASP A 1 110 ? -29.095 6.797 -23.485 1.00 43.16 110 ASP A O 1
ATOM 919 N N . THR A 1 111 ? -27.325 5.813 -24.433 1.00 49.16 111 THR A N 1
ATOM 920 C CA . THR A 1 111 ? -28.107 4.816 -25.187 1.00 49.16 111 THR A CA 1
ATOM 921 C C . THR A 1 111 ? -27.223 3.675 -25.690 1.00 49.16 111 THR A C 1
ATOM 923 O O . THR A 1 111 ? -26.617 3.707 -26.756 1.00 49.16 111 THR A O 1
ATOM 926 N N . LEU A 1 112 ? -27.160 2.649 -24.847 1.00 45.97 112 LEU A N 1
ATOM 927 C CA . LEU A 1 112 ? -27.189 1.222 -25.169 1.00 45.97 112 LEU A CA 1
ATOM 928 C C . LEU A 1 112 ? -27.504 0.815 -26.628 1.00 45.97 112 LEU A C 1
ATOM 930 O O . LEU A 1 112 ? -28.515 1.211 -27.197 1.00 45.97 112 LEU A O 1
ATOM 934 N N . ARG A 1 113 ? -26.751 -0.211 -27.061 1.00 43.31 113 ARG A N 1
ATOM 935 C CA . ARG A 1 113 ? -27.075 -1.260 -28.053 1.00 43.31 113 ARG A CA 1
ATOM 936 C C . ARG A 1 113 ? -27.112 -0.861 -29.530 1.00 43.31 113 ARG A C 1
ATOM 938 O O . ARG A 1 113 ? -28.061 -0.256 -30.003 1.00 43.31 113 ARG A O 1
ATOM 945 N N . CYS A 1 114 ? -26.215 -1.489 -30.289 1.00 37.72 114 CYS A N 1
ATOM 946 C CA . CYS A 1 114 ? -26.613 -2.263 -31.464 1.00 37.72 114 CYS A CA 1
ATOM 947 C C . CYS A 1 114 ? -25.720 -3.505 -31.603 1.00 37.72 114 CYS A C 1
ATOM 949 O O . CYS A 1 114 ? -24.515 -3.409 -31.809 1.00 37.72 114 CYS A O 1
ATOM 951 N N . LEU A 1 115 ? -26.361 -4.662 -31.428 1.00 38.00 115 LEU A N 1
ATOM 952 C CA . LEU A 1 115 ? -25.988 -5.936 -32.029 1.00 38.00 115 LEU A CA 1
ATOM 953 C C . LEU A 1 115 ? -26.267 -5.828 -33.532 1.00 38.00 115 LEU A C 1
ATOM 955 O O . LEU A 1 115 ? -27.381 -5.444 -33.880 1.00 38.00 115 LEU A O 1
ATOM 959 N N . CYS A 1 116 ? -25.300 -6.215 -34.357 1.00 48.56 116 CYS A N 1
ATOM 960 C CA . CYS A 1 116 ? -25.481 -6.927 -35.624 1.00 48.56 116 CYS A CA 1
ATOM 961 C C . CYS A 1 116 ? -24.207 -7.738 -35.863 1.00 48.56 116 CYS A C 1
ATOM 963 O O . CYS A 1 116 ? -23.119 -7.122 -35.811 1.00 48.56 116 CYS A O 1
#

Secondary structure (DSSP, 8-state):
-HHHHHHHHTTSS-GGGHHHHHHHHHHHHHHHHHB-HHHHHHHHHHHHHHHHHH-PPTT---TT--GGGPPBP-PPP---------------------------------------